Protein AF-A0AA38BWP0-F1 (afdb_monomer)

Nearest PDB structures (foldseek):
  6cci-assembly1_A  TM=9.404E-01  e=1.973E-16  Arabidopsis thaliana
  3dms-assembly1_A  TM=2.885E-01  e=4.107E-02  Burkholderia pseudomallei
  4txz-assembly1_A  TM=5.271E-01  e=2.315E+00  Vibrio cholerae O1 biovar El Tor str. N16961
  5iw7-assembly1_A  TM=4.146E-01  e=2.813E+00  Saccharomyces cerevisiae S288C
  5hd9-assembly1_A  TM=4.497E-01  e=9.069E+00  Salasvirus phi29

InterPro domains:
  IPR025846 Trichome birefringence-like, N-terminal domain [PF14416] (2-53)
  IPR026057 Trichome birefringence-like, C-terminal domain [PF13839] (55-160)
  IPR029962 Trichome birefringence-like family [PTHR32285] (3-159)

Organism: Taxus chinensis (NCBI:txid29808)

pLDDT: mean 92.16, std 6.69, range [61.53, 98.06]

Solvent-accessible surface area (backbone atoms only — not comparable to full-atom values): 9498 Å² total; per-residue (Å²): 136,77,67,45,80,90,43,64,47,80,42,83,37,88,82,44,54,92,54,63,72,92,76,35,90,59,62,48,76,94,74,32,52,63,86,71,64,52,88,77,63,71,84,48,21,59,42,82,41,32,49,87,47,82,75,75,82,88,52,48,66,62,49,44,63,74,32,46,72,32,40,34,37,28,37,14,41,74,65,38,47,52,53,41,28,54,52,45,34,47,40,33,78,84,41,74,85,41,49,73,58,74,56,98,59,38,41,34,42,34,40,78,92,42,49,23,37,45,32,34,38,73,29,70,74,60,36,42,75,45,70,47,99,86,67,49,78,45,77,37,87,88,39,37,68,85,53,46,69,77,58,61,93,51,75,39,80,43,74,117

Foldseek 3Di:
DDFDQVAFDKDFAPPDDLFDLVLQPLDDPVRSCVVVPPPDDSVRRIDTQTDPDGDDDDDLVVVLLVQQLAEEEQEAAPVSSVVLSVNLRNNCVPQVVFDWDDDDQKTWTARPVRRGIYIYGYDHPQFDWDQDPVRDIDGDPPHNVVVVVVCPPHPHYDYD

Structure (mmCIF, N/CA/C/O backbone):
data_AF-A0AA38BWP0-F1
#
_entry.id   AF-A0AA38BWP0-F1
#
loop_
_atom_site.group_PDB
_atom_site.id
_atom_site.type_symbol
_atom_site.label_atom_id
_atom_site.label_alt_id
_atom_site.label_comp_id
_atom_site.label_asym_id
_atom_site.label_entity_id
_atom_site.label_seq_id
_atom_site.pdbx_PDB_ins_code
_atom_site.Cartn_x
_atom_site.Cartn_y
_atom_site.Cartn_z
_atom_site.occupancy
_atom_site.B_iso_or_equiv
_atom_site.auth_seq_id
_atom_site.auth_comp_id
_atom_site.auth_asym_id
_atom_site.auth_atom_id
_atom_site.pdbx_PDB_model_num
ATOM 1 N N . MET A 1 1 ? 5.101 -28.809 -8.991 1.00 61.53 1 MET A N 1
ATOM 2 C CA . MET A 1 1 ? 6.066 -27.938 -8.285 1.00 61.53 1 MET A CA 1
ATOM 3 C C . MET A 1 1 ? 5.287 -26.838 -7.589 1.00 61.53 1 MET A C 1
ATOM 5 O O . MET A 1 1 ? 4.377 -26.290 -8.196 1.00 61.53 1 MET A O 1
ATOM 9 N N . HIS A 1 2 ? 5.576 -26.587 -6.315 1.00 83.44 2 HIS A N 1
ATOM 10 C CA . HIS A 1 2 ? 4.922 -25.552 -5.517 1.00 83.44 2 HIS A CA 1
ATOM 11 C C . HIS A 1 2 ? 5.757 -24.265 -5.595 1.00 83.44 2 HIS A C 1
ATOM 13 O O . HIS A 1 2 ? 6.974 -24.319 -5.443 1.00 83.44 2 HIS A O 1
ATOM 19 N N . CYS A 1 3 ? 5.113 -23.136 -5.884 1.00 90.81 3 CYS A N 1
ATOM 20 C CA . CYS A 1 3 ? 5.743 -21.818 -5.974 1.00 90.81 3 CYS A CA 1
ATOM 21 C C . CYS A 1 3 ? 5.739 -21.187 -4.576 1.00 90.81 3 CYS A C 1
ATOM 23 O O . CYS A 1 3 ? 4.700 -20.712 -4.121 1.00 90.81 3 CYS A O 1
ATOM 25 N N . ASN A 1 4 ? 6.877 -21.229 -3.877 1.00 91.62 4 ASN A N 1
ATOM 26 C CA . ASN A 1 4 ? 7.016 -20.584 -2.572 1.00 91.62 4 ASN A CA 1
ATOM 27 C C . ASN A 1 4 ? 7.372 -19.105 -2.769 1.00 91.62 4 ASN A C 1
ATOM 29 O O . ASN A 1 4 ? 8.518 -18.776 -3.065 1.00 91.62 4 ASN A O 1
ATOM 33 N N . LEU A 1 5 ? 6.393 -18.221 -2.575 1.00 94.06 5 LEU A N 1
ATOM 34 C CA . LEU A 1 5 ? 6.559 -16.778 -2.766 1.00 94.06 5 LEU A CA 1
ATOM 35 C C . LEU A 1 5 ? 7.530 -16.130 -1.771 1.00 94.06 5 LEU A C 1
ATOM 37 O O . LEU A 1 5 ? 8.052 -15.061 -2.065 1.00 94.06 5 LEU A O 1
ATOM 41 N N . SER A 1 6 ? 7.806 -16.770 -0.635 1.00 94.50 6 SER A N 1
ATOM 42 C CA . SER A 1 6 ? 8.692 -16.246 0.411 1.00 94.50 6 SER A CA 1
ATOM 43 C C . SER A 1 6 ? 10.158 -16.658 0.235 1.00 94.50 6 SER A C 1
ATOM 45 O O . SER A 1 6 ? 11.013 -16.197 0.983 1.00 94.50 6 SER A O 1
ATOM 47 N N . SER A 1 7 ? 10.477 -17.524 -0.734 1.00 96.31 7 SER A N 1
ATOM 48 C CA . SER A 1 7 ? 11.845 -17.980 -1.017 1.00 96.31 7 SER A CA 1
ATOM 49 C C . SER A 1 7 ? 12.252 -17.573 -2.426 1.00 96.31 7 SER A C 1
ATOM 51 O O . SER A 1 7 ? 11.586 -17.940 -3.389 1.00 96.31 7 SER A O 1
ATOM 53 N N . GLY A 1 8 ? 13.349 -16.833 -2.558 1.00 96.00 8 GLY A N 1
ATOM 54 C CA . GLY A 1 8 ? 13.762 -16.243 -3.825 1.00 96.00 8 GLY A CA 1
ATOM 55 C C . GLY A 1 8 ? 14.976 -15.342 -3.670 1.00 96.00 8 GLY A C 1
ATOM 56 O O . GLY A 1 8 ? 15.679 -15.395 -2.659 1.00 96.00 8 GLY A O 1
ATOM 57 N N . THR A 1 9 ? 15.206 -14.507 -4.675 1.00 97.44 9 THR A N 1
ATOM 58 C CA . THR A 1 9 ? 16.272 -13.505 -4.676 1.00 97.44 9 THR A CA 1
ATOM 59 C C . THR A 1 9 ? 15.769 -12.171 -5.208 1.00 97.44 9 THR A C 1
ATOM 61 O O . THR A 1 9 ? 14.811 -12.096 -5.981 1.00 97.44 9 THR A O 1
ATOM 64 N N . TRP A 1 10 ? 16.429 -11.093 -4.794 1.00 97.75 10 TRP A N 1
ATOM 65 C CA . TRP A 1 10 ? 16.264 -9.792 -5.425 1.00 97.75 10 TRP A CA 1
ATOM 66 C C . TRP A 1 10 ? 17.028 -9.773 -6.746 1.00 97.75 10 TRP A C 1
ATOM 68 O O . TRP A 1 10 ? 18.201 -10.146 -6.797 1.00 97.75 10 TRP A O 1
ATOM 78 N N . VAL A 1 11 ? 16.363 -9.343 -7.814 1.00 97.25 11 VAL A N 1
ATOM 79 C CA . VAL A 1 11 ? 16.964 -9.191 -9.141 1.00 97.25 11 VAL A CA 1
ATOM 80 C C . VAL A 1 11 ? 16.768 -7.763 -9.631 1.00 97.25 11 VAL A C 1
ATOM 82 O O . VAL A 1 11 ? 15.691 -7.184 -9.470 1.00 97.25 11 VAL A O 1
ATOM 85 N N . HIS A 1 12 ? 17.819 -7.195 -10.213 1.00 97.88 12 HIS A N 1
ATOM 86 C CA . HIS A 1 12 ? 17.765 -5.863 -10.797 1.00 97.88 12 HIS A CA 1
ATOM 87 C C . HIS A 1 12 ? 16.917 -5.885 -12.077 1.00 97.88 12 HIS A C 1
ATOM 89 O O . HIS A 1 12 ? 17.123 -6.725 -12.956 1.00 97.88 12 HIS A O 1
ATOM 95 N N . ASP A 1 13 ? 15.976 -4.953 -12.190 1.00 96.75 13 ASP A N 1
ATOM 96 C CA . ASP A 1 13 ? 15.053 -4.803 -13.307 1.00 96.75 13 ASP A CA 1
ATOM 97 C C . ASP A 1 13 ? 14.930 -3.314 -13.694 1.00 96.75 13 ASP A C 1
ATOM 99 O O . ASP A 1 13 ? 14.329 -2.523 -12.959 1.00 96.75 13 ASP A O 1
ATOM 103 N N . PRO A 1 14 ? 15.453 -2.903 -14.866 1.00 95.88 14 PRO A N 1
ATOM 104 C CA . PRO A 1 14 ? 15.423 -1.505 -15.290 1.00 95.88 14 PRO A CA 1
ATOM 105 C C . PRO A 1 14 ? 14.006 -0.988 -15.586 1.00 95.88 14 PRO A C 1
ATOM 107 O O . PRO A 1 14 ? 13.816 0.223 -15.691 1.00 95.88 14 PRO A O 1
ATOM 110 N N . THR A 1 15 ? 13.013 -1.876 -15.719 1.00 94.81 15 THR A N 1
ATOM 111 C CA . THR A 1 15 ? 11.610 -1.516 -15.974 1.00 94.81 15 THR A CA 1
ATOM 112 C C . THR A 1 15 ? 10.834 -1.116 -14.715 1.00 94.81 15 THR A C 1
ATOM 114 O O . THR A 1 15 ? 9.657 -0.769 -14.822 1.00 94.81 15 THR A O 1
ATOM 117 N N . TYR A 1 16 ? 11.446 -1.213 -13.533 1.00 95.88 16 TYR A N 1
ATOM 118 C CA . TYR A 1 16 ? 10.912 -0.684 -12.277 1.00 95.88 16 TYR A CA 1
ATOM 119 C C . TYR A 1 16 ? 11.305 0.798 -12.093 1.00 95.88 16 TYR A C 1
ATOM 121 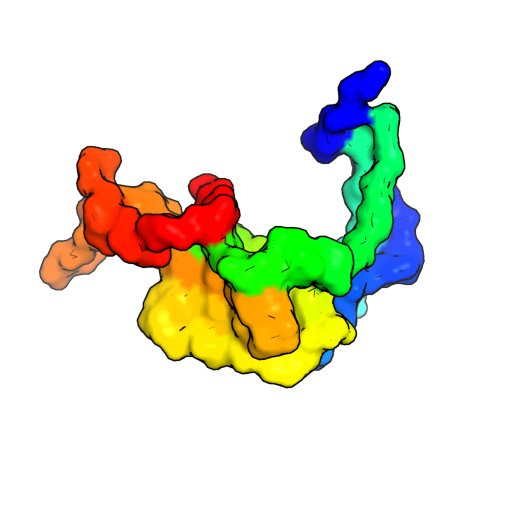O O . TYR A 1 16 ? 12.257 1.252 -12.734 1.00 95.88 16 TYR A O 1
ATOM 129 N N . PRO A 1 17 ? 10.623 1.583 -11.235 1.00 95.69 17 PRO A N 1
ATOM 130 C CA . PRO A 1 17 ? 9.472 1.213 -10.404 1.00 95.69 17 PRO A CA 1
ATOM 131 C C . PRO A 1 17 ? 8.179 1.012 -11.209 1.00 95.69 17 PRO A C 1
ATOM 133 O O . PRO A 1 17 ? 8.100 1.326 -12.394 1.00 95.69 17 PRO A O 1
ATOM 136 N N . LEU A 1 18 ? 7.154 0.459 -10.557 1.00 95.81 18 LEU A N 1
ATOM 137 C CA . LEU A 1 18 ? 5.851 0.166 -11.174 1.00 95.81 18 LEU A CA 1
ATOM 138 C C . LEU A 1 18 ? 4.924 1.389 -11.287 1.00 95.81 18 LEU A C 1
ATOM 140 O O . LEU A 1 18 ? 3.901 1.314 -11.962 1.00 95.81 18 LEU A O 1
ATOM 144 N N . TYR A 1 19 ? 5.270 2.497 -10.639 1.00 94.38 19 TYR A N 1
ATOM 145 C CA . TYR A 1 19 ? 4.564 3.772 -10.709 1.00 94.38 19 TYR A CA 1
ATOM 146 C C . TYR A 1 19 ? 5.566 4.919 -10.564 1.00 94.38 19 TYR A C 1
ATOM 148 O O . TYR A 1 19 ? 6.680 4.732 -10.070 1.00 94.38 19 TYR A O 1
ATOM 156 N N . ASN A 1 20 ? 5.169 6.116 -10.991 1.00 90.69 20 ASN A N 1
ATOM 157 C CA . ASN A 1 20 ? 5.958 7.318 -10.768 1.00 90.69 20 ASN A CA 1
ATOM 158 C C . ASN A 1 20 ? 5.682 7.864 -9.358 1.00 90.69 20 ASN A C 1
ATOM 160 O O . ASN A 1 20 ? 4.569 8.306 -9.074 1.00 90.69 20 ASN A O 1
ATOM 164 N N . TYR A 1 21 ? 6.696 7.831 -8.490 1.00 88.75 21 TYR A N 1
ATOM 165 C CA . TYR A 1 21 ? 6.613 8.323 -7.111 1.00 88.75 21 TYR A CA 1
ATOM 166 C C . TYR A 1 21 ? 6.186 9.793 -7.039 1.00 88.75 21 TYR A C 1
ATOM 168 O O . TYR A 1 21 ? 5.354 10.141 -6.208 1.00 88.75 21 TYR A O 1
ATOM 176 N N . ASP A 1 22 ? 6.676 10.630 -7.957 1.00 87.06 22 ASP A N 1
ATOM 177 C CA . ASP A 1 22 ? 6.429 12.077 -7.950 1.00 87.06 22 ASP A CA 1
ATOM 178 C C . ASP A 1 22 ? 4.992 12.436 -8.369 1.00 87.06 22 ASP A C 1
ATOM 180 O O . ASP A 1 22 ? 4.525 13.549 -8.140 1.00 87.06 22 ASP A O 1
ATOM 184 N N . GLN A 1 23 ? 4.279 11.493 -8.991 1.00 88.44 23 GLN A N 1
ATOM 185 C CA . GLN A 1 23 ? 2.897 11.670 -9.443 1.00 88.44 23 GLN A CA 1
ATOM 186 C C . GLN A 1 23 ? 1.877 11.040 -8.493 1.00 88.44 23 GLN A C 1
ATOM 188 O O . GLN A 1 23 ? 0.681 11.237 -8.687 1.00 88.44 23 GLN A O 1
ATOM 193 N N . CYS A 1 24 ? 2.311 10.272 -7.489 1.00 90.50 24 CYS A N 1
ATOM 194 C CA . CYS A 1 24 ? 1.384 9.600 -6.593 1.00 90.50 24 CYS A CA 1
ATOM 195 C C . CYS A 1 24 ? 0.974 10.505 -5.416 1.00 90.50 24 CYS A C 1
ATOM 197 O O . CYS A 1 24 ? 1.814 10.814 -4.571 1.00 90.50 24 CYS A O 1
ATOM 199 N N . PRO A 1 25 ? -0.319 10.851 -5.263 1.00 89.81 25 PRO A N 1
ATOM 200 C CA . PRO A 1 25 ? -0.776 11.726 -4.181 1.00 89.81 25 PRO A CA 1
ATOM 201 C C . PRO A 1 25 ? -0.914 11.016 -2.822 1.00 89.81 25 PRO A C 1
ATOM 203 O O . PRO A 1 25 ? -1.266 11.656 -1.835 1.00 89.81 25 PRO A O 1
ATOM 206 N N . TYR A 1 26 ? -0.693 9.698 -2.763 1.00 90.12 26 TYR A N 1
ATOM 207 C CA . TYR A 1 26 ? -0.897 8.890 -1.555 1.00 90.12 26 TYR A CA 1
ATOM 208 C C . TYR A 1 26 ? 0.348 8.784 -0.672 1.00 90.12 26 TYR A C 1
ATOM 210 O O . TYR A 1 26 ? 0.216 8.423 0.494 1.00 90.12 26 TYR A O 1
ATOM 218 N N . ILE A 1 27 ? 1.534 9.079 -1.211 1.00 90.81 27 ILE A N 1
ATOM 219 C CA . ILE A 1 27 ? 2.795 8.953 -0.475 1.00 90.81 27 ILE A CA 1
ATOM 220 C C . ILE A 1 27 ? 2.932 10.146 0.461 1.00 90.81 27 ILE A C 1
ATOM 222 O O . ILE A 1 27 ? 3.039 11.286 0.008 1.00 90.81 27 ILE A O 1
ATOM 226 N N . THR A 1 28 ? 2.932 9.893 1.767 1.00 90.56 28 THR A N 1
ATOM 227 C CA . THR A 1 28 ? 3.151 10.958 2.749 1.00 90.56 28 THR A CA 1
ATOM 228 C C . THR A 1 28 ? 4.635 11.301 2.862 1.00 90.56 28 THR A C 1
ATOM 230 O O . THR A 1 28 ? 5.510 10.548 2.424 1.00 90.56 28 THR A O 1
ATOM 233 N N . ASN A 1 29 ? 4.942 12.463 3.441 1.00 90.88 29 ASN A N 1
ATOM 234 C CA . ASN A 1 29 ? 6.317 12.956 3.532 1.00 90.88 29 ASN A CA 1
ATOM 235 C C . ASN A 1 29 ? 7.245 11.973 4.254 1.00 90.88 29 ASN A C 1
ATOM 237 O O . ASN A 1 29 ? 8.412 11.887 3.902 1.00 90.88 29 ASN A O 1
ATOM 241 N N . GLU A 1 30 ? 6.745 11.200 5.215 1.00 91.12 30 GLU A N 1
ATOM 242 C CA . GLU A 1 30 ? 7.523 10.203 5.957 1.00 91.12 30 GLU A CA 1
ATOM 243 C C . GLU A 1 30 ? 8.129 9.122 5.044 1.00 91.12 30 GLU A C 1
ATOM 245 O O . GLU A 1 30 ? 9.223 8.636 5.328 1.00 91.12 30 GLU A O 1
ATOM 250 N N . TYR A 1 31 ? 7.466 8.796 3.927 1.00 91.94 31 TYR A N 1
ATOM 251 C CA . TYR A 1 31 ? 7.870 7.735 2.992 1.00 91.94 31 TYR A CA 1
ATOM 252 C C . TYR A 1 31 ? 8.395 8.270 1.648 1.00 91.94 31 TYR A C 1
ATOM 254 O O . TYR A 1 31 ? 8.862 7.505 0.802 1.00 91.94 31 TYR A O 1
ATOM 262 N N . ASN A 1 32 ? 8.365 9.588 1.423 1.00 92.38 32 ASN A N 1
ATOM 263 C CA . ASN A 1 32 ? 8.778 10.188 0.154 1.00 92.38 32 ASN A CA 1
ATOM 264 C C . ASN A 1 32 ? 10.291 10.471 0.102 1.00 92.38 32 ASN A C 1
ATOM 266 O O . ASN A 1 32 ? 10.740 11.612 0.216 1.00 92.38 32 ASN A O 1
ATOM 270 N N . CYS A 1 33 ? 11.103 9.425 -0.091 1.00 94.06 33 CYS A N 1
ATOM 271 C CA . CYS A 1 33 ? 12.566 9.545 -0.113 1.00 94.06 33 CYS A CA 1
ATOM 272 C C . CYS A 1 33 ? 13.088 10.568 -1.138 1.00 94.06 33 CYS A C 1
ATOM 274 O O . CYS A 1 33 ? 14.029 11.301 -0.833 1.00 94.06 33 CYS A O 1
ATOM 276 N N . ARG A 1 34 ? 12.483 10.633 -2.334 1.00 91.56 34 ARG A N 1
ATOM 277 C CA . ARG A 1 34 ? 12.887 11.566 -3.400 1.00 91.56 34 ARG A CA 1
ATOM 278 C C . ARG A 1 34 ? 12.638 13.015 -3.002 1.00 91.56 34 ARG A C 1
ATOM 280 O O . ARG A 1 34 ? 13.565 13.821 -3.043 1.00 91.56 34 ARG A O 1
ATOM 287 N N . ALA A 1 35 ? 11.420 13.334 -2.558 1.00 91.62 35 ALA A N 1
ATOM 288 C CA . ALA A 1 35 ? 11.084 14.681 -2.096 1.00 91.62 35 ALA A CA 1
ATOM 289 C C . ALA A 1 35 ? 11.909 15.091 -0.864 1.00 91.62 35 ALA A C 1
ATOM 291 O O . ALA A 1 35 ? 12.235 16.265 -0.703 1.00 91.62 35 ALA A O 1
ATOM 292 N N . ASN A 1 36 ? 12.313 14.117 -0.044 1.00 94.94 36 ASN A N 1
ATOM 293 C CA . ASN A 1 36 ? 13.187 14.323 1.111 1.00 94.94 36 ASN A CA 1
ATOM 294 C C . ASN A 1 36 ? 14.685 14.410 0.758 1.00 94.94 36 ASN A C 1
ATOM 296 O O . ASN A 1 36 ? 15.522 14.464 1.658 1.00 94.94 36 ASN A O 1
ATOM 300 N N . GLY A 1 37 ? 15.044 14.438 -0.529 1.00 95.38 37 GLY A N 1
ATOM 301 C CA . GLY A 1 37 ? 16.403 14.735 -0.983 1.00 95.38 37 GLY A CA 1
ATOM 302 C C . GLY A 1 37 ? 17.331 13.529 -1.117 1.00 95.38 37 GLY A C 1
ATOM 303 O O . GLY A 1 37 ? 18.546 13.720 -1.204 1.00 95.38 37 GLY A O 1
ATOM 304 N N . ARG A 1 38 ? 16.808 12.295 -1.151 1.00 96.00 38 ARG A N 1
ATOM 305 C CA . ARG A 1 38 ? 17.634 11.121 -1.464 1.00 96.00 38 ARG A CA 1
ATOM 306 C C . ARG A 1 38 ? 18.205 11.245 -2.891 1.00 96.00 38 ARG A C 1
ATOM 308 O O . ARG A 1 38 ? 17.422 11.383 -3.830 1.00 96.00 38 ARG A O 1
ATOM 315 N N . PRO A 1 39 ? 19.539 11.193 -3.073 1.00 96.00 39 PRO A N 1
ATOM 316 C CA . PRO A 1 39 ? 20.163 11.489 -4.364 1.00 96.00 39 PRO A CA 1
ATOM 317 C C . PRO A 1 39 ? 20.219 10.291 -5.326 1.00 96.00 39 PRO A C 1
ATOM 319 O O . PRO A 1 39 ? 20.304 10.487 -6.537 1.00 96.00 39 PRO A O 1
ATOM 322 N N . ASP A 1 40 ? 20.208 9.058 -4.814 1.00 95.88 40 ASP A N 1
ATOM 323 C CA . ASP A 1 40 ? 20.247 7.819 -5.596 1.00 95.88 40 ASP A CA 1
ATOM 324 C C . ASP A 1 40 ? 18.839 7.255 -5.857 1.00 95.88 40 ASP A C 1
ATOM 326 O O . ASP A 1 40 ? 17.915 7.501 -5.086 1.00 95.88 40 ASP A O 1
ATOM 330 N N . SER A 1 41 ? 18.670 6.464 -6.927 1.00 94.12 41 SER A N 1
ATOM 331 C CA . SER A 1 41 ? 17.379 5.835 -7.284 1.00 94.12 41 SER A CA 1
ATOM 332 C C . SER A 1 41 ? 17.455 4.333 -7.593 1.00 94.12 41 SER A C 1
ATOM 334 O O . SER A 1 41 ? 16.429 3.707 -7.860 1.00 94.12 41 SER A O 1
ATOM 336 N N . ASP A 1 42 ? 18.640 3.722 -7.499 1.00 95.50 42 ASP A N 1
ATOM 337 C CA . ASP A 1 42 ? 18.844 2.300 -7.820 1.00 95.50 42 ASP A CA 1
ATOM 338 C C . ASP A 1 42 ? 18.075 1.362 -6.879 1.00 95.50 42 ASP A C 1
ATOM 340 O O . ASP A 1 42 ? 17.731 0.242 -7.257 1.00 95.50 42 ASP A O 1
ATOM 344 N N . TYR A 1 43 ? 17.741 1.822 -5.668 1.00 94.75 43 TYR A N 1
ATOM 345 C CA . TYR A 1 43 ? 16.909 1.070 -4.724 1.00 94.75 43 TYR A CA 1
ATOM 346 C C . TYR A 1 43 ? 15.507 0.766 -5.279 1.00 94.75 43 TYR A C 1
ATOM 348 O O . TYR A 1 43 ? 14.897 -0.227 -4.896 1.00 94.75 43 TYR A O 1
ATOM 356 N N . GLU A 1 44 ? 15.017 1.571 -6.224 1.00 95.50 44 GLU A N 1
ATOM 357 C CA . GLU A 1 44 ? 13.713 1.386 -6.864 1.00 95.50 44 GLU A CA 1
ATOM 358 C C . GLU A 1 44 ? 13.760 0.377 -8.017 1.00 95.50 44 GLU A C 1
ATOM 360 O O . GLU A 1 44 ? 12.715 0.033 -8.561 1.00 95.50 44 GLU A O 1
ATOM 365 N N . LYS A 1 45 ? 14.951 -0.090 -8.418 1.00 97.44 45 LYS A N 1
ATOM 366 C CA . LYS A 1 45 ? 15.173 -0.953 -9.592 1.00 97.44 45 LYS A CA 1
ATOM 367 C C . LYS A 1 45 ? 15.242 -2.437 -9.249 1.00 97.44 45 LYS A C 1
ATOM 369 O O . LYS A 1 45 ? 15.748 -3.231 -10.036 1.00 97.44 45 LYS A O 1
ATOM 374 N N . TRP A 1 46 ? 14.746 -2.834 -8.083 1.00 97.19 46 TRP A N 1
ATOM 375 C CA . TRP A 1 46 ? 14.786 -4.219 -7.623 1.00 97.19 46 TRP A CA 1
ATOM 376 C C . TRP A 1 46 ? 13.399 -4.846 -7.627 1.00 97.19 46 TRP A C 1
ATOM 378 O O . TRP A 1 46 ? 12.432 -4.267 -7.136 1.00 97.19 46 TRP A O 1
ATOM 388 N N . ARG A 1 47 ? 13.312 -6.079 -8.134 1.00 96.81 47 ARG A N 1
ATOM 389 C CA . ARG A 1 47 ? 12.116 -6.916 -8.014 1.00 96.81 47 ARG A CA 1
ATOM 390 C C . ARG A 1 47 ? 12.433 -8.225 -7.311 1.00 96.81 47 ARG A C 1
ATOM 392 O O . ARG A 1 47 ? 13.516 -8.788 -7.470 1.00 96.81 47 ARG A O 1
ATOM 399 N N . TRP A 1 48 ? 11.458 -8.735 -6.572 1.00 97.44 48 TRP A N 1
ATOM 400 C CA . TRP A 1 48 ? 11.546 -10.050 -5.954 1.00 97.44 48 TRP A CA 1
ATOM 401 C C . TRP A 1 48 ? 11.286 -11.153 -6.990 1.00 97.44 48 TRP A C 1
ATOM 403 O O . TRP A 1 48 ? 10.318 -11.088 -7.752 1.00 97.44 48 TRP A O 1
ATOM 413 N N . GLN A 1 49 ? 12.149 -12.169 -7.031 1.00 96.81 49 GLN A N 1
ATOM 414 C CA . GLN A 1 49 ? 12.048 -13.321 -7.925 1.00 96.81 49 GLN A CA 1
ATOM 415 C C . GLN A 1 49 ? 11.993 -14.611 -7.091 1.00 96.81 49 GLN A C 1
ATOM 417 O O . GLN A 1 49 ? 13.037 -15.092 -6.649 1.00 96.81 49 GLN A O 1
ATOM 422 N N . PRO A 1 50 ? 10.797 -15.196 -6.883 1.00 96.69 50 PRO A N 1
ATOM 423 C CA . PRO A 1 50 ? 10.663 -16.466 -6.186 1.00 96.69 50 PRO A CA 1
ATOM 424 C C . PRO A 1 50 ? 11.392 -17.614 -6.890 1.00 96.69 50 PRO A C 1
ATOM 426 O O . PRO A 1 50 ? 11.525 -17.644 -8.120 1.00 96.69 50 PRO A O 1
ATOM 429 N N . ASN A 1 51 ? 11.799 -18.604 -6.104 1.00 93.56 51 ASN A N 1
ATOM 430 C CA . ASN A 1 51 ? 12.374 -19.845 -6.593 1.00 93.56 51 ASN A CA 1
ATOM 431 C C . ASN A 1 51 ? 11.271 -20.714 -7.222 1.00 93.56 51 ASN A C 1
ATOM 433 O O . ASN A 1 51 ? 10.262 -21.026 -6.591 1.00 93.56 51 ASN A O 1
ATOM 437 N N . GLY A 1 52 ? 11.470 -21.136 -8.473 1.00 90.31 52 GLY A N 1
ATOM 438 C CA . GLY A 1 52 ? 10.585 -22.097 -9.144 1.00 90.31 52 GLY A CA 1
ATOM 439 C C . GLY A 1 52 ? 9.328 -21.516 -9.805 1.00 90.31 52 GLY A C 1
ATOM 440 O O . GLY A 1 52 ? 8.487 -22.286 -10.268 1.00 90.31 52 GLY A O 1
ATOM 441 N N . CYS A 1 53 ? 9.182 -20.191 -9.883 1.00 94.12 53 CYS A N 1
ATOM 442 C CA . CYS A 1 53 ? 8.092 -19.536 -10.613 1.00 94.12 53 CYS A CA 1
ATOM 443 C C . CYS A 1 53 ? 8.435 -18.086 -10.965 1.00 94.12 53 CYS A C 1
ATOM 445 O O . CYS A 1 53 ? 9.208 -17.436 -10.275 1.00 94.12 53 CYS A O 1
ATOM 447 N N . ILE A 1 54 ? 7.830 -17.558 -12.028 1.00 92.12 54 ILE A N 1
ATOM 448 C CA . ILE A 1 54 ? 7.955 -16.148 -12.412 1.00 92.12 54 ILE A CA 1
ATOM 449 C C . ILE A 1 54 ? 6.701 -15.421 -11.935 1.00 92.12 54 ILE A C 1
ATOM 451 O O . I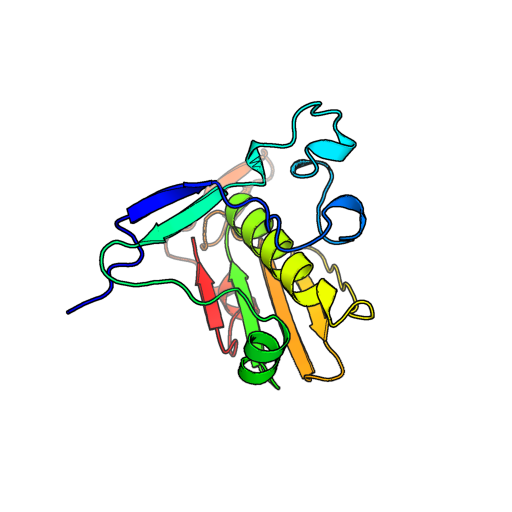LE A 1 54 ? 5.586 -15.824 -12.273 1.00 92.12 54 ILE A O 1
ATOM 455 N N . LEU A 1 55 ? 6.879 -14.356 -11.151 1.00 93.31 55 LEU A N 1
ATOM 456 C CA . LEU A 1 55 ? 5.769 -13.484 -10.785 1.00 93.31 55 LEU A CA 1
ATOM 457 C C . LEU A 1 55 ? 5.288 -12.727 -12.029 1.00 93.31 55 LEU A C 1
ATOM 459 O O . LEU A 1 55 ? 6.114 -12.133 -12.727 1.00 93.31 55 LEU A O 1
ATOM 463 N N . PRO A 1 56 ? 3.977 -12.725 -12.327 1.00 93.88 56 PRO A N 1
ATOM 464 C CA . PRO A 1 56 ? 3.460 -11.878 -13.386 1.00 93.88 56 PRO A CA 1
ATOM 465 C C . PRO A 1 56 ? 3.709 -10.413 -13.024 1.00 93.88 56 PRO A C 1
ATOM 467 O O . PRO A 1 56 ? 3.606 -10.032 -11.854 1.00 93.88 56 PRO A O 1
ATOM 470 N N . ARG A 1 57 ? 4.001 -9.583 -14.031 1.00 94.50 57 ARG A N 1
ATOM 471 C CA . ARG A 1 57 ? 4.062 -8.134 -13.827 1.00 94.50 57 ARG A CA 1
ATOM 472 C C . ARG A 1 57 ? 2.724 -7.660 -13.260 1.00 94.50 57 ARG A C 1
ATOM 474 O O . ARG A 1 57 ? 1.668 -8.156 -13.659 1.00 94.50 57 ARG A O 1
ATOM 481 N N . PHE A 1 58 ? 2.786 -6.729 -12.315 1.00 96.62 58 PHE A N 1
ATOM 482 C CA . PHE A 1 58 ? 1.587 -6.161 -11.722 1.00 96.62 58 PHE A CA 1
ATOM 483 C C . PHE A 1 58 ? 0.719 -5.487 -12.792 1.00 96.62 58 PHE A C 1
ATOM 485 O O . PHE A 1 58 ? 1.228 -4.776 -13.658 1.00 96.62 58 PHE A O 1
ATOM 492 N N . ASP A 1 59 ? -0.587 -5.714 -12.701 1.00 97.19 59 ASP A N 1
ATOM 493 C CA . ASP A 1 59 ? -1.605 -5.146 -13.578 1.00 97.19 59 ASP A CA 1
ATOM 494 C C . ASP A 1 59 ? -2.721 -4.576 -12.696 1.00 97.19 59 ASP A C 1
ATOM 496 O O . ASP A 1 59 ? -3.493 -5.321 -12.075 1.00 97.19 59 ASP A O 1
ATOM 500 N N . ALA A 1 60 ? -2.774 -3.245 -12.626 1.00 96.50 60 ALA A N 1
ATOM 501 C CA . ALA A 1 60 ? -3.738 -2.515 -11.814 1.00 96.50 60 ALA A CA 1
ATOM 502 C C . ALA A 1 60 ? -5.184 -2.792 -12.249 1.00 96.50 60 ALA A C 1
ATOM 504 O O . ALA A 1 60 ? -6.062 -2.953 -11.400 1.00 96.50 60 ALA A O 1
ATOM 505 N N . GLY A 1 61 ? -5.432 -2.912 -13.558 1.00 96.75 61 GLY A N 1
ATOM 506 C CA . GLY A 1 61 ? -6.764 -3.152 -14.117 1.00 96.75 61 GLY A CA 1
ATOM 507 C C . GLY A 1 61 ? -7.261 -4.545 -13.772 1.00 96.75 61 GLY A C 1
ATOM 508 O O . GLY A 1 61 ? -8.410 -4.728 -13.368 1.00 96.75 61 GLY A O 1
ATOM 509 N N . ARG A 1 62 ? -6.367 -5.536 -13.820 1.00 97.62 62 ARG A N 1
ATOM 510 C CA . ARG A 1 62 ? -6.679 -6.900 -13.388 1.00 97.62 62 ARG A CA 1
ATOM 511 C C . ARG A 1 62 ? -7.004 -6.970 -11.898 1.00 97.62 62 ARG A C 1
ATOM 513 O O . ARG A 1 62 ? -7.912 -7.715 -11.522 1.00 97.62 62 ARG A O 1
ATOM 520 N N . LEU A 1 63 ? -6.279 -6.237 -11.049 1.00 97.25 63 LEU A N 1
ATOM 521 C CA . LEU A 1 63 ? -6.577 -6.191 -9.617 1.00 97.25 63 LEU A CA 1
ATOM 522 C C . LEU A 1 63 ? -7.909 -5.479 -9.351 1.00 97.25 63 LEU A C 1
ATOM 524 O O . LEU A 1 63 ? -8.769 -6.053 -8.684 1.00 97.25 63 LEU A O 1
ATOM 528 N N . LEU A 1 64 ? -8.127 -4.292 -9.922 1.00 96.75 64 LEU A N 1
ATOM 529 C CA . LEU A 1 64 ? -9.387 -3.555 -9.782 1.00 96.75 64 LEU A CA 1
ATOM 530 C C . LEU A 1 64 ? -10.584 -4.350 -10.310 1.00 96.75 64 LEU A C 1
ATOM 532 O O . LEU A 1 64 ? -11.625 -4.395 -9.661 1.00 96.75 64 LEU A O 1
ATOM 536 N N . GLY A 1 65 ? -10.421 -5.073 -11.419 1.00 97.44 65 GLY A N 1
ATOM 537 C CA . GLY A 1 65 ? -11.436 -5.989 -11.935 1.00 97.44 65 GLY A CA 1
ATOM 538 C C . GLY A 1 65 ? -11.808 -7.093 -10.939 1.00 97.44 65 GLY A C 1
ATOM 539 O O . GLY A 1 65 ? -12.983 -7.431 -10.806 1.00 97.44 65 GLY A O 1
ATOM 540 N N . ARG A 1 66 ? -10.836 -7.625 -10.182 1.00 97.50 66 ARG A N 1
ATOM 541 C CA . ARG A 1 66 ? -11.088 -8.609 -9.107 1.00 97.50 66 ARG A CA 1
ATOM 542 C C . ARG A 1 66 ? -11.709 -7.989 -7.853 1.00 97.50 66 ARG A C 1
ATOM 544 O O . ARG A 1 66 ? -12.432 -8.688 -7.139 1.00 97.50 66 ARG A O 1
ATOM 551 N N . LEU A 1 67 ? -11.410 -6.718 -7.590 1.00 97.62 67 LEU A N 1
ATOM 552 C CA . LEU A 1 67 ? -11.951 -5.929 -6.481 1.00 97.62 67 LEU A CA 1
ATOM 553 C C . LEU A 1 67 ? -13.272 -5.229 -6.827 1.00 97.62 67 LEU A C 1
ATOM 555 O O . LEU A 1 67 ? -13.800 -4.494 -5.998 1.00 97.62 67 LEU A O 1
ATOM 559 N N . LYS A 1 68 ? -13.832 -5.446 -8.021 1.00 97.19 68 LYS A N 1
ATOM 560 C CA . LYS A 1 68 ? -15.078 -4.802 -8.437 1.00 97.19 68 LYS A CA 1
ATOM 561 C C . LYS A 1 68 ? -16.203 -5.080 -7.436 1.00 97.19 68 LYS A C 1
ATOM 563 O O . LYS A 1 68 ? -16.533 -6.239 -7.188 1.00 97.19 68 LYS A O 1
ATOM 568 N N . GLY A 1 69 ? -16.801 -4.017 -6.895 1.00 97.31 69 GLY A N 1
ATOM 569 C CA . GLY A 1 69 ? -17.853 -4.102 -5.878 1.00 97.31 69 GLY A CA 1
ATOM 570 C C . GLY A 1 69 ? -17.377 -4.525 -4.484 1.00 97.31 69 GLY A C 1
ATOM 571 O O . GLY A 1 69 ? -18.224 -4.848 -3.656 1.00 97.31 69 GLY A O 1
ATOM 572 N N . LYS A 1 70 ? -16.062 -4.559 -4.234 1.00 98.06 70 LYS A N 1
ATOM 573 C CA . LYS A 1 70 ? -15.459 -5.072 -2.998 1.00 98.06 70 LYS A CA 1
ATOM 574 C C . LYS A 1 70 ? -14.668 -4.015 -2.246 1.00 98.06 70 LYS A C 1
ATOM 576 O O . LYS A 1 70 ? -14.219 -3.012 -2.808 1.00 98.06 70 LYS A O 1
ATOM 581 N N . ARG A 1 71 ? -14.452 -4.302 -0.967 1.00 96.56 71 ARG A N 1
ATOM 582 C CA . ARG A 1 71 ? -13.595 -3.546 -0.058 1.00 96.56 71 ARG A CA 1
ATOM 583 C C . ARG A 1 71 ? -12.375 -4.385 0.304 1.00 96.56 71 ARG A C 1
ATOM 585 O O . ARG A 1 71 ? -12.509 -5.538 0.713 1.00 96.56 71 ARG A O 1
ATOM 592 N N . LEU A 1 72 ? -11.194 -3.795 0.177 1.00 97.44 72 LEU A N 1
ATOM 593 C CA . LEU A 1 72 ? -9.947 -4.308 0.733 1.00 97.44 72 LEU A CA 1
ATOM 594 C C . LEU A 1 72 ? -9.487 -3.353 1.831 1.00 97.44 72 LEU A C 1
ATOM 596 O O . LEU A 1 72 ? -9.474 -2.146 1.605 1.00 97.44 72 LEU A O 1
ATOM 600 N N . ILE A 1 73 ? -9.095 -3.870 2.993 1.00 96.38 73 ILE A N 1
ATOM 601 C CA . ILE A 1 73 ? -8.588 -3.051 4.099 1.00 96.38 73 ILE A CA 1
ATOM 602 C C . ILE A 1 73 ? -7.240 -3.564 4.605 1.00 96.38 73 ILE A C 1
ATOM 604 O O . ILE A 1 73 ? -7.079 -4.756 4.860 1.00 96.38 73 ILE A O 1
ATOM 608 N N . PHE A 1 74 ? -6.294 -2.644 4.762 1.00 97.12 74 PHE A N 1
ATOM 609 C CA . PHE A 1 74 ? -5.072 -2.814 5.538 1.00 97.12 74 PHE A CA 1
ATOM 610 C C . PHE A 1 74 ? -5.335 -2.356 6.970 1.00 97.12 74 PHE A C 1
ATOM 612 O O . PHE A 1 74 ? -5.901 -1.282 7.193 1.00 97.12 74 PHE A O 1
ATOM 619 N N . VAL A 1 75 ? -4.935 -3.169 7.938 1.00 95.56 75 VAL A N 1
ATOM 620 C CA . VAL A 1 75 ? -5.145 -2.912 9.358 1.00 95.56 75 VAL A CA 1
ATOM 621 C C . VAL A 1 75 ? -3.840 -3.140 10.092 1.00 95.56 75 VAL A C 1
ATOM 623 O O . VAL A 1 75 ? -3.335 -4.257 10.104 1.00 95.56 75 VAL A O 1
ATOM 626 N N . GLY A 1 76 ? -3.349 -2.104 10.763 1.00 95.00 76 GLY A N 1
ATOM 627 C CA . GLY A 1 76 ? -2.133 -2.232 11.552 1.00 95.00 76 GLY A CA 1
ATOM 628 C C . GLY A 1 76 ? -1.522 -0.886 11.890 1.00 95.00 76 GLY A C 1
ATOM 629 O O .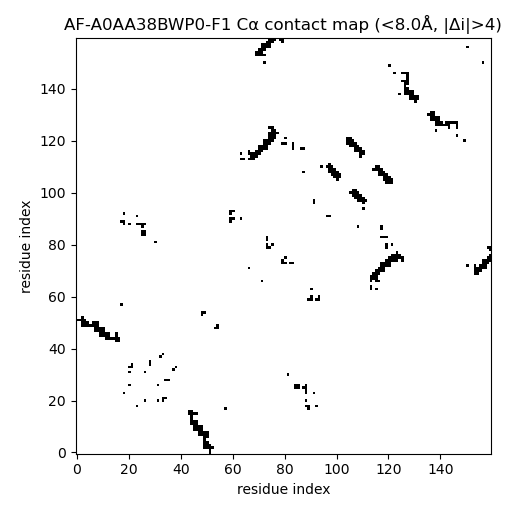 GLY A 1 76 ? -2.229 0.068 12.235 1.00 95.00 76 GLY A O 1
ATOM 630 N N . ASP A 1 77 ? -0.201 -0.834 11.818 1.00 93.75 77 ASP A N 1
ATOM 631 C CA . ASP A 1 77 ? 0.616 0.308 12.205 1.00 93.75 77 ASP A CA 1
ATOM 632 C C . ASP A 1 77 ? 1.160 1.083 10.985 1.00 93.75 77 ASP A C 1
ATOM 634 O O . ASP A 1 77 ? 0.546 1.142 9.916 1.00 93.75 77 ASP A O 1
ATOM 638 N N . SER A 1 78 ? 2.311 1.732 11.165 1.00 94.69 78 SER A N 1
ATOM 639 C CA . SER A 1 78 ? 3.022 2.466 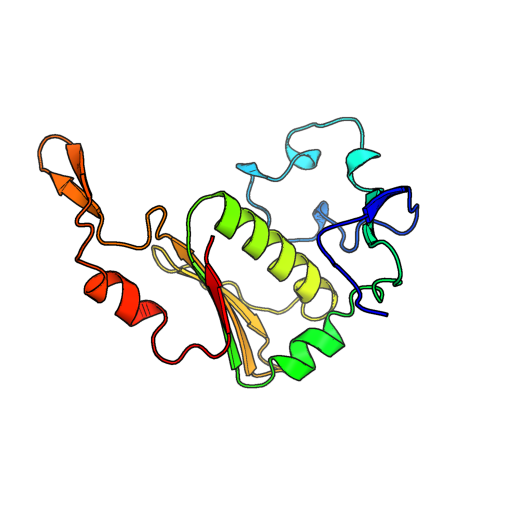10.124 1.00 94.69 78 SER A CA 1
ATOM 640 C C . SER A 1 78 ? 3.474 1.608 8.941 1.00 94.69 78 SER A C 1
ATOM 642 O O . SER A 1 78 ? 3.579 2.137 7.838 1.00 94.69 78 SER A O 1
ATOM 644 N N . VAL A 1 79 ? 3.763 0.320 9.124 1.00 96.00 79 VAL A N 1
ATOM 645 C CA . VAL A 1 79 ? 4.189 -0.548 8.017 1.00 96.00 79 VAL A CA 1
ATOM 646 C C . VAL A 1 79 ? 2.977 -0.941 7.170 1.00 96.00 79 VAL A C 1
ATOM 648 O O . VAL A 1 79 ? 3.016 -0.843 5.943 1.00 96.00 79 VAL A O 1
ATOM 651 N N . SER A 1 80 ? 1.842 -1.223 7.807 1.00 96.12 80 SER A N 1
ATOM 652 C CA . SER A 1 80 ? 0.555 -1.391 7.121 1.00 96.12 80 SER A CA 1
ATOM 653 C C . SER A 1 80 ? 0.105 -0.129 6.365 1.00 96.12 80 SER A C 1
ATOM 655 O O . SER A 1 80 ? -0.470 -0.230 5.277 1.00 96.12 80 SER A O 1
ATOM 657 N N . LEU A 1 81 ? 0.386 1.067 6.900 1.00 94.56 81 LEU A N 1
ATOM 658 C CA . LEU A 1 81 ? 0.151 2.332 6.193 1.00 94.56 81 LEU A CA 1
ATOM 659 C C . LEU A 1 81 ? 1.016 2.438 4.931 1.00 94.56 81 LEU A C 1
ATOM 661 O O . LEU A 1 81 ? 0.495 2.788 3.873 1.00 94.56 81 LEU A O 1
ATOM 665 N N . ASP A 1 82 ? 2.305 2.113 5.023 1.00 95.19 82 ASP A N 1
ATOM 666 C CA . ASP A 1 82 ? 3.235 2.143 3.886 1.00 95.19 82 ASP A CA 1
ATOM 667 C C . ASP A 1 82 ? 2.799 1.166 2.774 1.00 95.19 82 ASP A C 1
ATOM 669 O O . ASP A 1 82 ? 2.700 1.527 1.597 1.00 95.19 82 ASP A O 1
ATOM 673 N N . GLN A 1 83 ? 2.392 -0.053 3.148 1.00 97.00 83 GLN A N 1
ATOM 674 C CA . GLN A 1 83 ? 1.831 -1.029 2.206 1.00 97.00 83 GLN A CA 1
ATOM 675 C C . GLN A 1 83 ? 0.550 -0.522 1.527 1.00 97.00 83 GLN A C 1
ATOM 677 O O . GLN A 1 83 ? 0.384 -0.687 0.312 1.00 97.00 83 GLN A O 1
ATOM 682 N N . PHE A 1 84 ? -0.344 0.127 2.280 1.00 96.44 84 PHE A N 1
ATOM 683 C CA . PHE A 1 84 ? -1.527 0.775 1.719 1.00 96.44 84 PHE A CA 1
ATOM 684 C C . PHE A 1 84 ? -1.153 1.871 0.712 1.00 96.44 84 PHE A C 1
ATOM 686 O O . PHE A 1 84 ? -1.715 1.892 -0.384 1.00 96.44 84 PHE A O 1
ATOM 693 N N . GLN A 1 85 ? -0.213 2.761 1.053 1.00 95.12 85 GLN A N 1
ATOM 694 C CA . GLN A 1 85 ? 0.213 3.850 0.167 1.00 95.12 85 GLN A CA 1
ATOM 695 C C . GLN A 1 85 ? 0.798 3.290 -1.135 1.00 95.12 85 GLN A C 1
ATOM 697 O O . GLN A 1 85 ? 0.405 3.724 -2.218 1.00 95.12 85 GLN A O 1
ATOM 702 N N . SER A 1 86 ? 1.644 2.257 -1.044 1.00 96.25 86 SER A N 1
ATOM 703 C CA . SER A 1 86 ? 2.179 1.537 -2.205 1.00 96.25 86 SER A CA 1
ATOM 704 C C . SER A 1 86 ? 1.066 0.959 -3.093 1.00 96.25 86 SER A C 1
ATOM 706 O O . SER A 1 86 ? 1.048 1.190 -4.306 1.00 96.25 86 SER A O 1
ATOM 708 N N . MET A 1 87 ? 0.080 0.272 -2.500 1.00 97.25 87 MET A N 1
ATOM 709 C CA . MET A 1 87 ? -1.070 -0.276 -3.230 1.00 97.25 87 MET A CA 1
ATOM 710 C C . MET A 1 87 ? -1.910 0.825 -3.891 1.00 97.25 87 MET A C 1
ATOM 712 O O . MET A 1 87 ? -2.290 0.703 -5.056 1.00 97.25 87 MET A O 1
ATOM 716 N N . ALA A 1 88 ? -2.186 1.918 -3.181 1.00 95.62 88 ALA A N 1
ATOM 717 C CA . ALA A 1 88 ? -2.945 3.041 -3.715 1.00 95.62 88 ALA A CA 1
ATOM 718 C C . ALA A 1 88 ? -2.223 3.698 -4.904 1.00 95.62 88 ALA A C 1
ATOM 720 O O . ALA A 1 88 ? -2.859 3.968 -5.921 1.00 95.62 88 ALA A O 1
ATOM 721 N N . CYS A 1 89 ? -0.897 3.869 -4.836 1.00 95.38 89 CYS A N 1
ATOM 722 C CA . CYS A 1 89 ? -0.092 4.378 -5.950 1.00 95.38 89 CYS A CA 1
ATOM 723 C C . CYS A 1 89 ? -0.111 3.459 -7.171 1.00 95.38 89 CYS A C 1
ATOM 725 O O . CYS A 1 89 ? -0.266 3.931 -8.298 1.00 95.38 89 CYS A O 1
ATOM 727 N N . LEU A 1 90 ? 0.003 2.147 -6.956 1.00 97.06 90 LEU A N 1
ATOM 728 C CA . LEU A 1 90 ? -0.100 1.154 -8.024 1.00 97.06 90 LEU A CA 1
ATOM 729 C C . LEU A 1 90 ? -1.441 1.261 -8.762 1.00 97.06 90 LEU A C 1
ATOM 731 O O . LEU A 1 90 ? -1.474 1.233 -9.992 1.00 97.06 90 LEU A O 1
ATOM 735 N N . LEU A 1 91 ? -2.541 1.420 -8.025 1.00 96.31 91 LEU A N 1
ATOM 736 C CA . LEU A 1 91 ? -3.884 1.538 -8.597 1.00 96.31 91 LEU A CA 1
ATOM 737 C C . LEU A 1 91 ? -4.154 2.906 -9.236 1.00 96.31 91 LEU A C 1
ATOM 739 O O . LEU A 1 91 ? -4.847 2.983 -10.252 1.00 96.31 91 LEU A O 1
ATOM 743 N N . HIS A 1 92 ? -3.576 3.974 -8.684 1.00 93.56 92 HIS A N 1
ATOM 744 C CA . HIS A 1 92 ? -3.703 5.337 -9.199 1.00 93.56 92 HIS A CA 1
ATOM 745 C C . HIS A 1 92 ? -3.209 5.473 -10.647 1.00 93.56 92 HIS A C 1
ATOM 747 O O . HIS A 1 92 ? -3.750 6.284 -11.393 1.00 93.56 92 HIS A O 1
ATOM 753 N N . THR A 1 93 ? -2.264 4.629 -11.083 1.00 93.50 93 THR A N 1
ATOM 754 C CA . THR A 1 93 ? -1.735 4.628 -12.463 1.00 93.50 93 THR A CA 1
ATOM 755 C C . THR A 1 93 ? -2.802 4.504 -13.556 1.00 93.50 93 THR A C 1
ATOM 757 O O . THR A 1 93 ? -2.590 5.002 -14.659 1.00 93.50 93 THR A O 1
ATOM 760 N N . ILE A 1 94 ? -3.943 3.867 -13.265 1.00 93.19 94 ILE A N 1
ATOM 761 C CA . ILE A 1 94 ? -5.062 3.711 -14.212 1.00 93.19 94 ILE A CA 1
ATOM 762 C C . ILE A 1 94 ? -6.367 4.347 -13.727 1.00 93.19 94 ILE A C 1
ATOM 764 O O . ILE A 1 94 ? -7.345 4.381 -14.466 1.00 93.19 94 ILE A O 1
ATOM 768 N N . ALA A 1 95 ? -6.397 4.821 -12.483 1.00 91.12 95 ALA A N 1
ATOM 769 C CA . ALA A 1 95 ? -7.550 5.466 -11.870 1.00 91.12 95 ALA A CA 1
ATOM 770 C C . ALA A 1 95 ? -7.106 6.771 -11.182 1.00 91.12 95 ALA A C 1
ATOM 772 O O . ALA A 1 95 ? -7.173 6.873 -9.951 1.00 91.12 95 ALA A O 1
ATOM 773 N N . PRO A 1 96 ? -6.619 7.762 -11.955 1.00 84.56 96 PRO A N 1
ATOM 774 C CA . PRO A 1 96 ? -6.083 9.002 -11.402 1.00 84.56 96 PRO A CA 1
ATOM 775 C C . PRO A 1 96 ? -7.152 9.836 -10.684 1.00 84.56 96 PRO A C 1
ATOM 777 O O . PRO A 1 96 ? -6.859 10.473 -9.677 1.00 84.56 96 PRO A O 1
ATOM 780 N N . ASP A 1 97 ? -8.407 9.748 -11.133 1.00 78.56 97 ASP A N 1
ATOM 781 C CA . ASP A 1 97 ? -9.554 10.454 -10.544 1.00 78.56 97 ASP A CA 1
ATOM 782 C C . ASP A 1 97 ? -10.083 9.797 -9.254 1.00 78.56 97 ASP A C 1
ATOM 784 O O . ASP A 1 97 ? -11.129 10.186 -8.726 1.00 78.56 97 ASP A O 1
ATOM 788 N N . ALA A 1 98 ? -9.400 8.766 -8.743 1.00 77.31 98 ALA A N 1
ATOM 789 C CA . ALA A 1 98 ? -9.776 8.119 -7.496 1.00 77.31 98 ALA A CA 1
ATOM 790 C C . ALA A 1 98 ? -9.709 9.114 -6.327 1.00 77.31 98 ALA A C 1
ATOM 792 O O . ALA A 1 98 ? -8.677 9.725 -6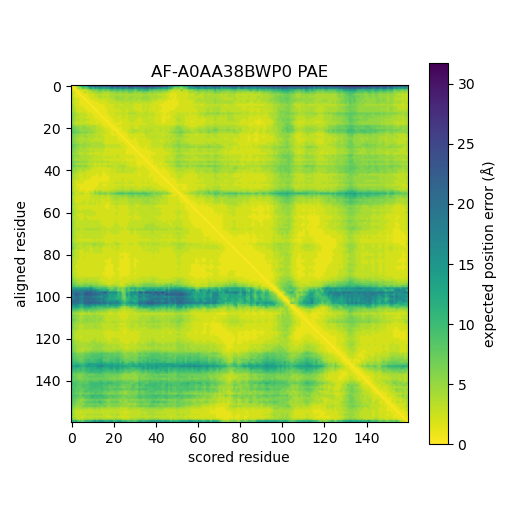.049 1.00 77.31 98 ALA A O 1
ATOM 793 N N . PHE A 1 99 ? -10.835 9.259 -5.630 1.00 68.56 99 PHE A N 1
ATOM 794 C CA . PHE A 1 99 ? -10.984 10.184 -4.512 1.00 68.56 99 PHE A CA 1
ATOM 795 C C . PHE A 1 99 ? -10.275 9.663 -3.253 1.00 68.56 99 PHE A C 1
ATOM 797 O O . PHE A 1 99 ? -10.304 8.458 -2.983 1.00 68.56 99 PHE A O 1
ATOM 804 N N . ILE A 1 100 ? -9.730 10.591 -2.454 1.00 70.38 100 ILE A N 1
ATOM 805 C CA . ILE A 1 100 ? -9.086 10.329 -1.159 1.00 70.38 100 ILE A CA 1
ATOM 806 C C . ILE A 1 100 ? -9.974 10.842 -0.012 1.00 70.38 100 ILE A C 1
ATOM 808 O O . ILE A 1 100 ? -9.824 11.983 0.434 1.00 70.38 100 ILE A O 1
ATOM 812 N N . PRO A 1 101 ? -10.908 10.037 0.521 1.00 65.44 101 PRO A N 1
ATOM 813 C CA . PRO A 1 101 ? -11.468 10.310 1.830 1.00 65.44 101 PRO A CA 1
ATOM 814 C C . PRO A 1 101 ? -10.409 10.023 2.898 1.00 65.44 101 PRO A C 1
ATOM 816 O O . PRO A 1 101 ? -9.974 8.884 3.057 1.00 65.44 101 PRO A O 1
ATOM 819 N N . SER A 1 102 ? -10.051 11.043 3.674 1.00 70.81 102 SER A N 1
ATOM 820 C CA . SER A 1 102 ? -9.424 10.858 4.983 1.00 70.81 102 SER A CA 1
ATOM 821 C C . SER A 1 102 ? -10.438 11.222 6.063 1.00 70.81 102 SER A C 1
ATOM 823 O O . SER A 1 102 ? -10.997 12.322 6.069 1.00 70.81 102 SER A O 1
ATOM 825 N N . ARG A 1 103 ? 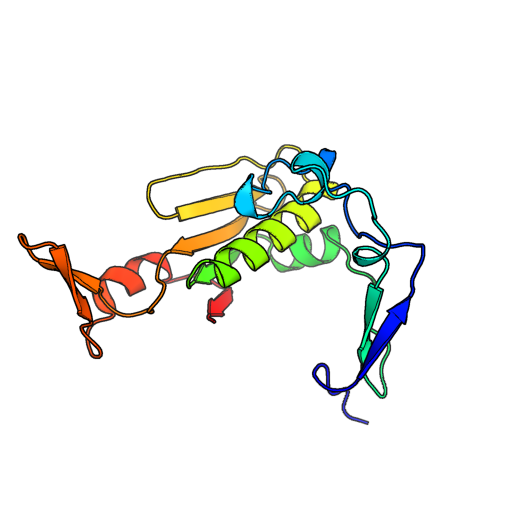-10.746 10.272 6.949 1.00 66.81 103 ARG A N 1
ATOM 826 C CA . ARG A 1 103 ? -11.631 10.479 8.102 1.00 66.81 103 ARG A CA 1
ATOM 827 C C . A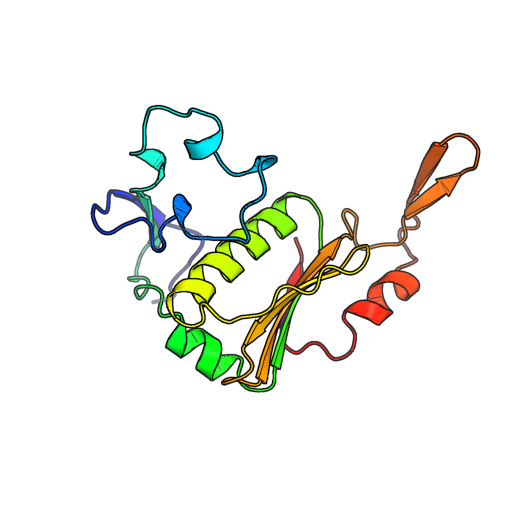RG A 1 103 ? -10.998 9.872 9.345 1.00 66.81 103 ARG A C 1
ATOM 829 O O . ARG A 1 103 ? -11.096 8.667 9.563 1.00 66.81 103 ARG A O 1
ATOM 836 N N . SER A 1 104 ? -10.443 10.725 10.208 1.00 72.31 104 SER A N 1
ATOM 837 C CA . SER A 1 104 ? -9.824 10.326 11.479 1.00 72.31 104 SER A CA 1
ATOM 838 C C . SER A 1 104 ? -8.735 9.260 11.273 1.00 72.31 104 SER A C 1
ATOM 840 O O . SER A 1 104 ? -7.647 9.607 10.836 1.00 72.31 104 SER A O 1
ATOM 842 N N . MET A 1 105 ? -9.029 7.988 11.558 1.00 71.94 105 MET A N 1
ATOM 843 C CA . MET A 1 105 ? -8.104 6.849 11.454 1.00 71.94 105 MET A CA 1
ATOM 844 C C . MET A 1 105 ? -8.258 6.029 10.163 1.00 71.94 105 MET A C 1
ATOM 846 O O . MET A 1 105 ? -7.599 5.002 10.029 1.00 71.94 105 MET A O 1
ATOM 850 N N . LEU A 1 106 ? -9.153 6.433 9.253 1.00 79.31 106 LEU A N 1
ATOM 851 C CA . LEU A 1 106 ? -9.430 5.730 8.000 1.00 79.31 106 LEU A CA 1
ATOM 852 C C . LEU A 1 106 ? -8.982 6.569 6.799 1.00 79.31 106 LEU A C 1
ATOM 854 O O . LEU A 1 106 ? -9.535 7.647 6.557 1.00 79.31 106 LEU A O 1
ATOM 858 N N . THR A 1 107 ? -8.040 6.032 6.027 1.00 86.69 107 THR A N 1
ATOM 859 C CA . THR A 1 107 ? -7.628 6.564 4.719 1.00 86.69 107 THR A CA 1
ATO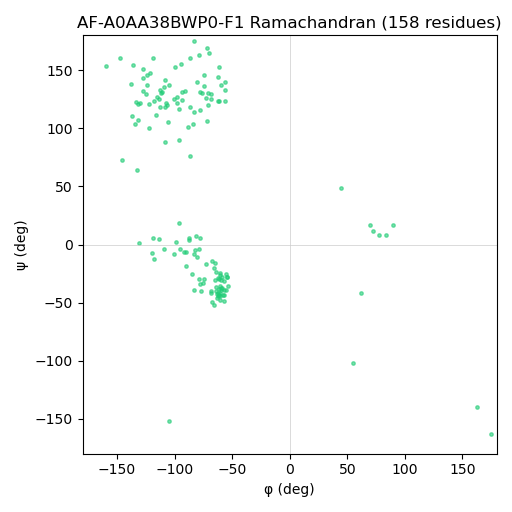M 860 C C . THR A 1 107 ? -8.142 5.635 3.626 1.00 86.69 107 THR A C 1
ATOM 862 O O . THR A 1 107 ? -8.179 4.419 3.807 1.00 86.69 107 THR A O 1
ATOM 865 N N . THR A 1 108 ? -8.598 6.174 2.496 1.00 91.44 108 THR A N 1
ATOM 866 C CA . THR A 1 108 ? -9.223 5.363 1.443 1.00 91.44 108 THR A CA 1
ATOM 867 C C . THR A 1 108 ? -8.767 5.788 0.050 1.00 91.44 108 THR A C 1
ATOM 869 O O . THR A 1 108 ? -8.709 6.969 -0.264 1.00 91.44 108 THR A O 1
ATOM 872 N N . PHE A 1 109 ? -8.497 4.804 -0.800 1.00 94.06 109 PHE A N 1
ATOM 873 C CA . PHE A 1 109 ? -8.505 4.903 -2.254 1.00 94.06 109 PHE A CA 1
ATOM 874 C C . PHE A 1 109 ? -9.859 4.377 -2.739 1.00 94.06 109 PHE A C 1
ATOM 876 O O . PHE A 1 109 ? -10.252 3.262 -2.376 1.00 94.06 109 PHE A O 1
ATOM 883 N N . ARG A 1 110 ? -10.591 5.143 -3.556 1.00 93.62 110 ARG A N 1
ATOM 884 C CA . ARG A 1 110 ? -11.880 4.695 -4.107 1.00 93.62 110 ARG A CA 1
ATOM 885 C C . ARG A 1 110 ? -11.950 4.889 -5.614 1.00 93.62 110 ARG A C 1
ATOM 887 O O . ARG A 1 110 ? -11.913 6.015 -6.099 1.00 93.62 110 ARG A O 1
ATOM 894 N N . SER A 1 111 ? -12.169 3.792 -6.334 1.00 93.44 111 SER A N 1
ATOM 895 C CA . SER A 1 111 ? -12.463 3.823 -7.765 1.00 93.44 111 SER A CA 1
ATOM 896 C C . SER A 1 111 ? -13.973 3.769 -7.999 1.00 93.44 111 SER A C 1
ATOM 898 O O . SER A 1 111 ? -14.630 2.784 -7.652 1.00 93.44 111 SER A O 1
ATOM 900 N N . ALA A 1 112 ? -14.528 4.831 -8.590 1.00 91.50 112 ALA A N 1
ATOM 901 C CA . ALA A 1 112 ? -15.947 4.898 -8.937 1.00 91.50 112 ALA A CA 1
ATOM 902 C C . ALA A 1 112 ? -16.307 3.919 -10.067 1.00 91.50 112 ALA A C 1
ATOM 904 O O . ALA A 1 112 ? -17.313 3.222 -9.967 1.00 91.50 112 ALA A O 1
ATOM 905 N N . GLU A 1 113 ? -15.453 3.809 -11.090 1.00 92.56 113 GLU A N 1
ATOM 906 C CA . GLU A 1 113 ? -15.641 2.915 -12.243 1.00 92.56 113 GLU A CA 1
ATOM 907 C C . GLU A 1 113 ? -15.788 1.444 -11.820 1.00 92.56 113 GLU A C 1
ATOM 909 O O . GLU A 1 113 ? -16.676 0.727 -12.287 1.00 92.56 113 GLU A O 1
ATOM 914 N N . TYR A 1 114 ? -14.948 1.000 -10.884 1.00 94.00 114 TYR A N 1
ATOM 915 C CA . TYR A 1 114 ? -14.963 -0.376 -10.389 1.00 94.00 114 TYR A CA 1
ATOM 916 C C . TYR A 1 114 ? -15.865 -0.553 -9.162 1.00 94.00 114 TYR A C 1
ATOM 918 O O . TYR A 1 114 ? -16.062 -1.679 -8.710 1.00 94.00 114 TYR A O 1
ATOM 926 N N . ASN A 1 115 ? -16.421 0.531 -8.609 1.00 94.81 115 ASN A N 1
ATOM 927 C CA . ASN A 1 115 ? -17.086 0.531 -7.305 1.00 94.81 115 ASN A CA 1
ATOM 928 C C . ASN A 1 115 ? -16.269 -0.258 -6.257 1.00 94.81 115 ASN A C 1
ATOM 930 O O . ASN A 1 115 ? -16.783 -1.160 -5.598 1.00 94.81 115 ASN A O 1
ATOM 934 N N . ALA A 1 116 ? -14.971 0.031 -6.182 1.00 95.44 116 ALA A N 1
ATOM 935 C CA . ALA A 1 116 ? -14.005 -0.690 -5.357 1.00 95.44 116 ALA A CA 1
ATOM 936 C C . ALA A 1 116 ? -13.294 0.277 -4.407 1.00 95.44 116 ALA A C 1
ATOM 938 O O . ALA A 1 116 ? -13.026 1.427 -4.782 1.00 95.44 116 ALA A O 1
ATOM 939 N N . SER A 1 117 ? -12.961 -0.186 -3.201 1.00 95.00 117 SER A N 1
ATOM 940 C CA . SER A 1 117 ? -12.118 0.565 -2.265 1.00 95.00 117 SER A CA 1
ATOM 941 C C . SER A 1 117 ? -10.932 -0.246 -1.761 1.00 95.00 117 SER A C 1
ATOM 943 O O . SER A 1 117 ? -11.024 -1.451 -1.523 1.00 95.00 117 SER A O 1
ATOM 945 N N . VAL A 1 118 ? -9.818 0.459 -1.589 1.00 96.19 118 VAL A N 1
ATOM 946 C CA . VAL A 1 118 ? -8.668 0.025 -0.799 1.00 96.19 118 VAL A CA 1
ATOM 947 C C . VAL A 1 118 ? -8.564 0.994 0.370 1.00 96.19 118 VAL A C 1
ATOM 949 O O . VAL A 1 118 ? -8.602 2.205 0.176 1.00 96.19 118 VAL A O 1
ATOM 952 N N . GLU A 1 119 ? -8.515 0.479 1.586 1.00 95.25 119 GLU A N 1
ATOM 953 C CA . GLU A 1 119 ? -8.667 1.245 2.821 1.00 95.25 119 GLU A CA 1
ATOM 954 C C . GLU A 1 119 ? -7.493 0.955 3.762 1.00 95.25 119 GLU A C 1
ATOM 956 O O . GLU A 1 119 ? -6.940 -0.140 3.741 1.00 95.25 119 GLU A O 1
ATOM 961 N N . PHE A 1 120 ? -7.127 1.918 4.603 1.00 94.50 120 PHE A N 1
ATOM 962 C CA . PHE A 1 120 ? -6.193 1.732 5.711 1.00 94.50 120 PHE A CA 1
ATOM 963 C C . PHE A 1 120 ? -6.839 2.171 7.015 1.00 94.50 120 PHE A C 1
ATOM 965 O O . PHE A 1 120 ? -7.349 3.290 7.094 1.00 94.50 120 PHE A O 1
ATOM 972 N N . PHE A 1 121 ? -6.781 1.315 8.032 1.00 93.88 121 PHE A N 1
ATOM 973 C CA . PHE A 1 121 ? -7.265 1.608 9.372 1.00 93.88 121 PHE A CA 1
ATOM 974 C C . PHE A 1 121 ? -6.156 1.456 10.417 1.00 93.88 121 PHE A C 1
ATOM 976 O O . PHE A 1 121 ? -5.587 0.377 10.593 1.00 93.88 121 PHE A O 1
ATOM 983 N N . TRP A 1 122 ? -5.888 2.548 11.136 1.00 91.75 122 TRP A N 1
ATOM 984 C CA . TRP A 1 122 ? -4.863 2.596 12.177 1.00 91.75 122 TRP A CA 1
ATOM 985 C C . TRP A 1 122 ? -5.290 1.806 13.422 1.00 91.75 122 TRP A C 1
ATOM 987 O O . TRP A 1 122 ? -6.121 2.256 14.214 1.00 91.75 122 TRP A O 1
ATOM 997 N N . ALA A 1 123 ? -4.684 0.638 13.607 1.00 92.56 123 ALA A N 1
ATOM 998 C CA . ALA A 1 123 ? -4.848 -0.227 14.767 1.00 92.56 123 ALA A CA 1
ATOM 999 C C . ALA A 1 123 ? -3.512 -0.937 15.053 1.00 92.56 123 ALA A C 1
ATOM 1001 O O . ALA A 1 123 ? -3.396 -2.135 14.818 1.00 92.56 123 ALA A O 1
ATOM 1002 N N . PRO A 1 124 ? -2.497 -0.225 15.573 1.00 91.94 124 PRO A N 1
ATOM 1003 C CA . PRO A 1 124 ? -1.113 -0.708 15.621 1.00 91.94 124 PRO A CA 1
ATOM 1004 C C . PRO A 1 124 ? -0.903 -1.938 16.508 1.00 91.94 124 PRO A C 1
ATOM 1006 O O . PRO A 1 124 ? 0.123 -2.594 16.427 1.00 91.94 124 PRO A O 1
ATOM 1009 N N . PHE A 1 125 ? -1.869 -2.245 17.372 1.00 92.50 125 PHE A N 1
ATOM 1010 C CA . PHE A 1 125 ? -1.861 -3.448 18.200 1.00 92.50 125 PHE A CA 1
ATOM 1011 C C . PHE A 1 125 ? -3.051 -4.368 17.920 1.00 92.50 125 PHE A C 1
ATOM 1013 O O . PHE A 1 125 ? -3.242 -5.335 18.652 1.00 92.50 125 PHE A O 1
ATOM 1020 N N . LEU A 1 126 ? -3.867 -4.046 16.906 1.00 92.44 126 LEU A N 1
ATOM 1021 C CA . LEU A 1 126 ? -5.136 -4.681 16.515 1.00 92.44 126 LEU A CA 1
ATOM 1022 C C . LEU A 1 126 ? -6.251 -4.628 17.571 1.00 92.44 126 LEU A C 1
ATOM 1024 O O . LEU A 1 126 ? -7.404 -4.335 17.248 1.00 92.44 126 LEU A O 1
ATOM 1028 N N . VAL A 1 127 ? -5.913 -4.855 18.833 1.00 93.25 127 VAL A N 1
ATOM 1029 C CA . VAL A 1 127 ? -6.787 -4.790 20.000 1.00 93.25 127 VAL A CA 1
ATOM 1030 C C . VAL A 1 127 ? -6.931 -3.355 20.518 1.00 93.25 127 VAL A C 1
ATOM 1032 O O . VAL A 1 127 ? -6.322 -2.402 20.021 1.00 93.25 127 VAL A O 1
ATOM 1035 N N . GLN A 1 128 ? -7.788 -3.182 21.515 1.00 91.06 128 GLN A N 1
ATOM 1036 C CA . GLN A 1 128 ? -8.118 -1.889 22.088 1.00 91.06 128 GLN A CA 1
ATOM 1037 C C . GLN A 1 128 ? -6.926 -1.296 22.843 1.00 91.06 128 GLN A C 1
ATOM 1039 O O . GLN A 1 128 ? -6.387 -1.889 23.777 1.00 91.06 128 GLN A O 1
ATOM 1044 N N . LEU A 1 129 ? -6.571 -0.073 22.454 1.00 90.00 129 LEU A N 1
ATOM 1045 C CA . LEU A 1 129 ? -5.591 0.761 23.132 1.00 90.00 129 LEU A CA 1
ATOM 1046 C C . LEU A 1 129 ? -6.317 1.888 23.865 1.00 90.00 129 LEU A C 1
ATOM 1048 O O . LEU A 1 129 ? -6.988 2.714 23.246 1.00 90.00 129 LEU A O 1
ATOM 1052 N N . GLU A 1 130 ? -6.158 1.941 25.178 1.00 90.44 130 GLU A N 1
ATOM 1053 C CA . GLU A 1 130 ? -6.663 3.022 26.016 1.00 90.44 130 GLU A CA 1
ATOM 1054 C C . GLU A 1 130 ? -5.508 3.930 26.438 1.00 90.44 130 GLU A C 1
ATOM 1056 O O . GLU A 1 130 ? -4.432 3.454 26.796 1.00 90.44 130 GLU A O 1
ATOM 1061 N N . THR A 1 131 ? -5.719 5.245 26.389 1.00 90.81 131 THR A N 1
ATOM 1062 C CA . THR A 1 131 ? -4.772 6.218 26.949 1.00 90.81 131 THR A CA 1
ATOM 1063 C C . THR A 1 131 ? -5.388 6.814 28.203 1.00 90.81 131 THR A C 1
ATOM 1065 O O . THR A 1 131 ? -6.450 7.427 28.125 1.00 90.81 131 THR A O 1
ATOM 1068 N N . THR A 1 132 ? -4.742 6.624 29.353 1.00 92.12 132 THR A N 1
ATOM 1069 C CA . THR A 1 132 ? -5.201 7.201 30.621 1.00 92.12 132 THR A CA 1
ATOM 1070 C C . THR A 1 132 ? -5.017 8.719 30.627 1.00 92.12 132 THR A C 1
ATOM 1072 O O . THR A 1 132 ? -4.227 9.260 29.853 1.00 92.12 132 THR A O 1
ATOM 1075 N N . GLU A 1 133 ? -5.668 9.418 31.559 1.00 92.38 133 GLU A N 1
ATOM 1076 C CA . GLU A 1 133 ? -5.495 10.871 31.751 1.00 92.38 133 GLU A CA 1
ATOM 1077 C C . GLU A 1 133 ? -4.029 11.282 31.988 1.00 92.38 133 GLU A C 1
ATOM 1079 O O . GLU A 1 133 ? -3.621 12.394 31.671 1.00 92.38 133 GLU A O 1
ATOM 1084 N N . GLN A 1 134 ? -3.213 10.361 32.506 1.00 93.31 134 GLN A N 1
ATOM 1085 C CA . GLN A 1 134 ? -1.781 10.549 32.768 1.00 93.31 134 GLN A CA 1
ATOM 1086 C C . GLN A 1 134 ? -0.904 10.210 31.548 1.00 93.31 134 GLN A C 1
ATOM 1088 O O . GLN A 1 134 ? 0.319 10.149 31.666 1.00 93.31 134 GLN A O 1
ATOM 1093 N N . GLY A 1 135 ? -1.509 9.912 30.396 1.00 92.38 135 GLY A N 1
ATOM 1094 C CA . GLY A 1 135 ? -0.816 9.550 29.160 1.00 92.38 135 GLY A CA 1
ATOM 1095 C C . GLY A 1 135 ? -0.287 8.113 29.112 1.00 92.38 135 GLY A C 1
ATOM 1096 O O . GLY A 1 135 ? 0.432 7.765 28.174 1.00 92.38 135 GLY A O 1
ATOM 1097 N N . LYS A 1 136 ? -0.618 7.253 30.088 1.00 93.50 136 LYS A N 1
ATOM 1098 C CA . LYS A 1 136 ? -0.214 5.838 30.042 1.00 93.50 136 LYS A CA 1
ATOM 1099 C C . LYS A 1 136 ? -1.066 5.092 29.026 1.00 93.50 136 LYS A C 1
ATOM 1101 O O . LYS A 1 136 ? -2.281 5.253 28.998 1.00 93.50 136 LYS A O 1
ATOM 1106 N N . LYS A 1 137 ? -0.426 4.243 28.229 1.00 93.06 137 LYS A N 1
ATOM 1107 C CA . LYS A 1 137 ? -1.094 3.376 27.258 1.00 93.06 137 LYS A CA 1
ATOM 1108 C C . LYS A 1 137 ? -1.370 2.011 27.883 1.00 93.06 137 LYS A C 1
ATOM 1110 O O . LYS A 1 137 ? -0.439 1.367 28.361 1.00 93.06 137 LYS A O 1
ATOM 1115 N N . ILE A 1 138 ? -2.629 1.588 27.880 1.00 93.38 138 ILE A N 1
ATOM 1116 C CA . ILE A 1 138 ? -3.080 0.278 28.358 1.00 93.38 138 ILE A CA 1
ATOM 1117 C C . ILE A 1 138 ? -3.594 -0.504 27.158 1.00 93.38 138 ILE A C 1
ATOM 1119 O O . ILE A 1 138 ? -4.458 -0.028 26.420 1.00 93.38 138 ILE A O 1
ATOM 1123 N N . LEU A 1 139 ? -3.039 -1.697 26.968 1.00 94.12 139 LEU A N 1
ATOM 1124 C CA . LEU A 1 139 ? -3.453 -2.609 25.918 1.00 94.12 139 LEU A CA 1
ATOM 1125 C C . LEU A 1 139 ? -4.416 -3.650 26.487 1.00 94.12 139 LEU A C 1
ATOM 1127 O O . LEU A 1 139 ? -4.059 -4.390 27.402 1.00 94.12 139 LEU A O 1
ATOM 1131 N N . HIS A 1 140 ? -5.619 -3.719 25.929 1.00 93.75 140 HIS A N 1
ATOM 1132 C CA . HIS A 1 140 ? -6.636 -4.693 26.319 1.00 93.75 140 HIS A CA 1
ATOM 1133 C C . HIS A 1 140 ? -6.581 -5.886 25.365 1.00 93.75 140 HIS A C 1
ATOM 1135 O O . HIS A 1 140 ? -7.237 -5.873 24.328 1.00 93.75 140 HIS A O 1
ATOM 1141 N N . VAL A 1 141 ? -5.779 -6.901 25.700 1.00 92.56 141 VAL A N 1
ATOM 1142 C CA . VAL A 1 141 ? -5.484 -8.050 24.814 1.00 92.56 141 VAL A CA 1
ATOM 1143 C C . VAL A 1 141 ? -6.712 -8.866 24.404 1.00 92.56 141 VAL A C 1
ATOM 1145 O O . VAL A 1 141 ? -6.723 -9.429 23.316 1.00 92.56 141 VAL A O 1
ATOM 1148 N N . ASP A 1 142 ? -7.761 -8.862 25.227 1.00 92.25 142 ASP A N 1
ATOM 1149 C CA . ASP A 1 142 ? -9.014 -9.572 24.950 1.00 92.25 142 ASP A CA 1
ATOM 1150 C C . ASP A 1 142 ? -10.085 -8.674 24.304 1.00 92.25 142 ASP A C 1
ATOM 1152 O O . ASP A 1 142 ? -11.166 -9.145 23.965 1.00 92.25 142 ASP A O 1
ATOM 1156 N N . GLY A 1 143 ? -9.815 -7.374 24.139 1.00 91.00 143 GLY A N 1
ATOM 1157 C CA . GLY A 1 143 ? -10.788 -6.408 23.635 1.00 91.00 143 GLY A CA 1
ATOM 1158 C C . GLY A 1 143 ? -10.499 -6.007 22.196 1.00 91.00 143 GLY A C 1
ATOM 1159 O O . GLY A 1 143 ? -9.627 -5.178 21.957 1.00 91.00 143 GLY A O 1
ATOM 1160 N N . ILE A 1 144 ? -11.276 -6.494 21.228 1.00 90.38 144 ILE A N 1
ATOM 1161 C CA . ILE A 1 144 ? -11.145 -6.116 19.802 1.00 90.38 144 ILE A CA 1
ATOM 1162 C C . ILE A 1 144 ? -12.393 -5.422 19.244 1.00 90.38 144 ILE A C 1
ATOM 1164 O O . ILE A 1 144 ? -12.345 -4.787 18.193 1.00 90.38 144 ILE A O 1
ATOM 1168 N N . GLU A 1 145 ? -13.508 -5.463 19.970 1.00 88.56 145 GLU A N 1
ATOM 1169 C CA . GLU A 1 145 ? -14.847 -5.140 19.468 1.00 88.56 145 GLU A CA 1
ATOM 1170 C C . GLU A 1 145 ? -14.956 -3.704 18.943 1.00 88.56 145 GLU A C 1
ATOM 1172 O O . GLU A 1 145 ? -15.612 -3.458 17.930 1.00 88.56 145 GLU A O 1
ATOM 1177 N N . LYS A 1 146 ? -14.281 -2.744 19.594 1.00 85.62 146 LYS A N 1
ATOM 1178 C CA . LYS A 1 146 ? -14.268 -1.340 19.147 1.00 85.62 146 LYS A CA 1
ATOM 1179 C C . LYS A 1 146 ? -13.607 -1.163 17.777 1.00 85.62 146 LYS A C 1
ATOM 1181 O O . LYS A 1 146 ? -14.063 -0.331 16.993 1.00 85.62 146 LYS A O 1
ATOM 1186 N N . ASN A 1 147 ? -12.558 -1.933 17.493 1.00 85.69 147 ASN A N 1
ATOM 1187 C CA . ASN A 1 147 ? -11.844 -1.875 16.219 1.00 85.69 147 ASN A CA 1
ATOM 1188 C C . ASN A 1 147 ? -12.562 -2.720 15.159 1.00 85.69 147 ASN A C 1
ATOM 1190 O O . ASN A 1 147 ? -12.729 -2.275 14.024 1.00 85.69 147 ASN A O 1
ATOM 1194 N N . GLU A 1 148 ? -13.088 -3.884 15.556 1.00 86.88 148 GLU A N 1
ATOM 1195 C CA . GLU A 1 148 ? -13.747 -4.857 14.679 1.00 86.88 148 GLU A CA 1
ATOM 1196 C C . GLU A 1 148 ? -14.886 -4.257 13.845 1.00 86.88 148 GLU A C 1
ATOM 1198 O O . GLU A 1 148 ? -15.059 -4.586 12.671 1.00 86.88 148 GLU A O 1
ATOM 1203 N N . ILE A 1 149 ? -15.634 -3.310 14.417 1.00 88.25 149 ILE A N 1
ATOM 1204 C CA . ILE A 1 149 ? -16.734 -2.607 13.740 1.00 88.25 149 ILE A CA 1
ATOM 1205 C C . ILE A 1 149 ? -16.286 -1.965 12.413 1.00 88.25 149 ILE A C 1
ATOM 1207 O O . ILE A 1 149 ? -17.100 -1.811 11.503 1.00 88.25 149 ILE A O 1
ATOM 1211 N N . ARG A 1 150 ? -15.005 -1.600 12.272 1.00 87.94 150 ARG A N 1
ATOM 1212 C CA . ARG A 1 150 ? -14.473 -0.933 11.073 1.00 87.94 150 ARG A CA 1
ATOM 1213 C C . ARG A 1 150 ? -14.219 -1.876 9.906 1.00 87.94 150 ARG A C 1
ATOM 1215 O O . ARG A 1 150 ? -14.359 -1.453 8.757 1.00 87.94 150 ARG A O 1
ATOM 1222 N N . TRP A 1 151 ? -13.897 -3.132 10.190 1.00 89.56 151 TRP A N 1
ATOM 1223 C CA . TRP A 1 151 ? -13.562 -4.126 9.173 1.00 89.56 151 TRP A CA 1
ATOM 1224 C C . TRP A 1 151 ? -14.581 -5.270 9.063 1.00 89.56 151 TRP A C 1
ATOM 1226 O O . TRP A 1 151 ? -14.415 -6.178 8.249 1.00 89.56 151 TRP A O 1
ATOM 1236 N N . LYS A 1 152 ? -15.693 -5.206 9.811 1.00 91.81 152 LYS A N 1
ATOM 1237 C CA . LYS A 1 152 ? -16.871 -6.049 9.562 1.00 91.81 152 LYS A CA 1
ATOM 1238 C C . LYS A 1 152 ? -17.386 -5.866 8.134 1.00 91.81 152 LYS A C 1
ATOM 1240 O O . LYS A 1 152 ? -17.563 -4.745 7.657 1.00 91.81 152 LYS A O 1
ATOM 1245 N N . GLY A 1 153 ? -17.660 -6.990 7.471 1.00 92.75 153 GLY A N 1
ATOM 1246 C CA . GLY A 1 153 ? -18.194 -7.016 6.108 1.00 92.75 153 GLY A CA 1
ATOM 1247 C C . GLY A 1 153 ? -17.207 -6.558 5.031 1.00 92.75 153 GLY A C 1
ATOM 1248 O O . GLY A 1 153 ? -17.642 -6.216 3.936 1.00 92.75 153 GLY A O 1
ATOM 1249 N N . VAL A 1 154 ? -15.906 -6.503 5.334 1.00 96.25 154 VAL A N 1
ATOM 1250 C CA . VAL A 1 154 ? -14.859 -6.285 4.329 1.00 96.25 154 VAL A CA 1
ATOM 1251 C C . VAL A 1 154 ? -14.547 -7.602 3.615 1.00 96.25 154 VAL A C 1
ATOM 1253 O O . VAL A 1 154 ? -14.491 -8.654 4.247 1.00 96.25 154 VAL A O 1
ATOM 1256 N N . ASP A 1 155 ? -14.341 -7.546 2.299 1.00 97.94 155 ASP A N 1
ATOM 1257 C CA . ASP A 1 155 ? -14.109 -8.731 1.469 1.00 97.94 155 ASP A CA 1
ATOM 1258 C C . ASP A 1 155 ? -12.676 -9.270 1.577 1.00 97.94 155 ASP A C 1
ATOM 1260 O O . ASP A 1 155 ? -12.457 -10.476 1.461 1.00 97.94 155 ASP A O 1
ATOM 1264 N N . LEU A 1 156 ? -11.690 -8.381 1.745 1.00 97.75 156 LEU A N 1
ATOM 1265 C CA . LEU A 1 156 ? -10.281 -8.731 1.924 1.00 97.75 156 LEU A CA 1
ATOM 1266 C C . LEU A 1 156 ? -9.672 -7.935 3.081 1.00 97.75 156 LEU A C 1
ATOM 1268 O O . LEU A 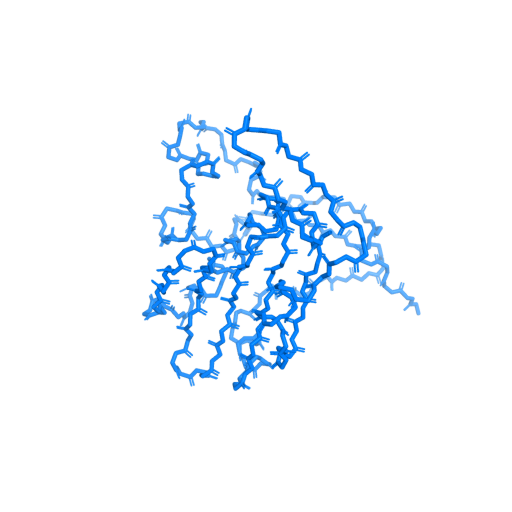1 156 ? -9.650 -6.706 3.044 1.00 97.75 156 LEU A O 1
ATOM 1272 N N . LEU A 1 157 ? -9.135 -8.642 4.075 1.00 96.62 157 LEU A N 1
ATOM 1273 C CA . LEU A 1 157 ? -8.401 -8.050 5.189 1.00 96.62 157 LEU A CA 1
ATOM 1274 C C . LEU A 1 157 ? -6.922 -8.410 5.088 1.00 96.62 157 LEU A C 1
ATOM 1276 O O . LEU A 1 157 ? -6.577 -9.579 4.912 1.00 96.62 157 LEU A O 1
ATOM 1280 N N . VAL A 1 158 ? -6.068 -7.403 5.226 1.00 97.31 158 VAL A N 1
ATOM 1281 C CA . VAL A 1 158 ? -4.622 -7.555 5.364 1.00 97.31 158 VAL A CA 1
ATOM 1282 C C . VAL A 1 158 ? -4.250 -7.036 6.744 1.00 97.31 158 VAL A C 1
ATOM 1284 O O . VAL A 1 158 ? -4.379 -5.843 7.015 1.00 97.31 158 VAL A O 1
ATOM 1287 N N . PHE A 1 159 ? -3.843 -7.960 7.606 1.00 94.62 159 PHE A N 1
ATOM 1288 C CA . PHE A 1 159 ? -3.243 -7.651 8.895 1.00 94.62 159 PHE A CA 1
ATOM 1289 C C . PHE A 1 159 ? -1.734 -7.785 8.781 1.00 94.62 159 PHE A C 1
ATOM 1291 O O . PHE A 1 159 ? -1.241 -8.597 7.989 1.00 94.62 159 PHE A O 1
ATOM 1298 N N . GLU A 1 160 ? -1.045 -7.029 9.616 1.00 78.19 160 GLU A N 1
ATOM 1299 C CA . GLU A 1 160 ? 0.354 -7.255 9.946 1.00 78.19 160 GLU A CA 1
ATOM 1300 C C . GLU A 1 160 ? 0.500 -7.765 11.381 1.00 78.19 160 GLU A C 1
ATOM 1302 O O . GLU A 1 160 ? -0.306 -7.337 12.243 1.00 78.19 160 GLU A O 1
#

Mean predicted aligned error: 4.64 Å

Radius of gyration: 17.94 Å; Cα contacts (8 Å, |Δi|>4): 252; chains: 1; bounding box: 38×43×49 Å

Secondary structure (DSSP, 8-state):
---EEEEEEEEE-TT--SS-GGG-TT--TTT-TTTTT----GGGGEEEEEETSPPPPP-HHHHHHHTTT-EEEEEESHHHHHHHHHHHHHHHTT-TT-B--EETTEEEEEETTTTEEEEEEE-TTSSEEEE-TTS-EEEETT--HHHHHHHTT-SEEEE-

Sequence (160 aa):
MHCNLSSGTWVHDPTYPLYNYDQCPYITNEYNCRANGRPDSDYEKWRWQPNGCILPRFDAGRLLGRLKGKRLIFVGDSVSLDQFQSMACLLHTIAPDAFIPSRSMLTTFRSAEYNASVEFFWAPFLVQLETTEQGKKILHVDGIEKNEIRWKGVDLLVFE